Protein AF-A0A444X3T0-F1 (afdb_monomer_lite)

Secondary structure (DSSP, 8-state):
------------------------------------PPPHHHHHHHHHHHHHHHHHHHHGGGS--TT-HHHHHHHHHH-TT--TTSHHHHHHHHHTTSHHHHHHHHHTTT-HHHHHHHHHTS-GGGGGT-

pLDDT: mean 76.3, std 20.76, range [34.53, 96.12]

Foldseek 3Di:
DDDDDDDDDDDPDDDDDDDDDDDDPPPPPPPPPPVPDPDPVVVVVVVVVVVVVVVVVVVVVPPDDCLDLVNQLVVLVVQPPRDPPDLLNVLSSVLSVDSVSSVVLSVCVVDSVSSVVVSVVDDPVCVVVD

Radius of gyration: 42.49 Å; chains: 1; bounding box: 74×46×107 Å

Organism: Arachis hypogaea (NCBI:txid3818)

Sequence (130 aa):
MNYTNEFIEEDITNYTVVQRPTREKRRKTSNKKVEKRAGIAFRLQDSLDRILVGVESKATTKGDDPYSIENCITLLRKLPGLEPYSPHFYLGIRLMAKPQYRETFIALSDDPNQQLGWLESFKLNDMNRL

Structure (mmCIF, N/CA/C/O backbone):
data_AF-A0A444X3T0-F1
#
_entry.id   AF-A0A444X3T0-F1
#
loop_
_atom_site.group_PDB
_atom_site.id
_atom_site.type_symbol
_atom_site.label_atom_id
_atom_site.label_alt_id
_atom_site.label_comp_id
_atom_site.label_asym_id
_atom_site.label_entity_id
_atom_site.label_seq_id
_atom_site.pdbx_PDB_ins_code
_atom_site.Cartn_x
_atom_site.Cartn_y
_atom_site.Cartn_z
_atom_site.occupancy
_atom_site.B_iso_or_equiv
_atom_site.auth_seq_id
_atom_site.auth_comp_id
_atom_site.auth_asym_id
_atom_site.auth_atom_id
_atom_site.pdbx_PDB_model_num
ATOM 1 N N . MET A 1 1 ? 37.073 12.483 -85.621 1.00 38.19 1 MET A N 1
ATOM 2 C CA . MET A 1 1 ? 36.468 11.381 -86.399 1.00 38.19 1 MET A CA 1
ATOM 3 C C . MET A 1 1 ? 37.266 11.290 -87.694 1.00 38.19 1 MET A C 1
ATOM 5 O O . MET A 1 1 ? 37.245 12.272 -88.411 1.00 38.19 1 MET A O 1
ATOM 9 N N . ASN A 1 2 ? 38.071 10.282 -88.032 1.00 34.53 2 ASN A N 1
ATOM 10 C CA . ASN A 1 2 ? 38.311 8.936 -87.512 1.00 34.53 2 ASN A CA 1
ATOM 11 C C . ASN A 1 2 ? 39.780 8.557 -87.782 1.00 34.53 2 ASN A C 1
ATOM 13 O O . ASN A 1 2 ? 40.358 9.013 -88.764 1.00 34.53 2 ASN A O 1
ATOM 17 N N . TYR A 1 3 ? 40.355 7.747 -86.893 1.00 38.44 3 TYR A N 1
ATOM 18 C CA . TYR A 1 3 ? 41.697 7.172 -86.999 1.00 38.44 3 TYR A CA 1
ATOM 19 C C . TYR A 1 3 ? 41.697 5.957 -87.931 1.00 38.44 3 TYR A C 1
ATOM 21 O O . TYR A 1 3 ? 40.871 5.068 -87.733 1.00 38.44 3 TYR A O 1
ATOM 29 N N . THR A 1 4 ? 42.679 5.869 -88.829 1.00 41.69 4 THR A N 1
ATOM 30 C CA . THR A 1 4 ? 43.170 4.610 -89.415 1.00 41.69 4 THR A CA 1
ATOM 31 C C . THR A 1 4 ? 44.643 4.771 -89.800 1.00 41.69 4 THR A C 1
ATOM 33 O O . THR A 1 4 ? 44.950 5.575 -90.668 1.00 41.69 4 THR A O 1
ATOM 36 N N . ASN A 1 5 ? 45.526 4.016 -89.148 1.00 45.75 5 ASN A N 1
ATOM 37 C CA . ASN A 1 5 ? 46.854 3.614 -89.633 1.00 45.75 5 ASN A CA 1
ATOM 38 C C . ASN A 1 5 ? 47.006 2.167 -89.128 1.00 45.75 5 ASN A C 1
ATOM 40 O O . ASN A 1 5 ? 46.979 1.947 -87.918 1.00 45.75 5 ASN A O 1
ATOM 44 N N . GLU A 1 6 ? 46.721 1.167 -89.968 1.00 42.53 6 GLU A N 1
ATOM 45 C CA . GLU A 1 6 ? 47.722 0.426 -90.768 1.00 42.53 6 GLU A CA 1
ATOM 46 C C . GLU A 1 6 ? 48.756 -0.230 -89.829 1.00 42.53 6 GLU A C 1
ATOM 48 O O . GLU A 1 6 ? 49.525 0.458 -89.169 1.00 42.53 6 GLU A O 1
ATOM 53 N N . PHE A 1 7 ? 48.632 -1.531 -89.516 1.00 36.50 7 PHE A N 1
ATOM 54 C CA . PHE A 1 7 ? 49.251 -2.640 -90.279 1.00 36.50 7 PHE A CA 1
ATOM 55 C C . PHE A 1 7 ? 50.749 -2.306 -90.478 1.00 36.50 7 PHE A C 1
ATOM 57 O O . PHE A 1 7 ? 51.064 -1.307 -91.104 1.00 36.50 7 PHE A O 1
ATOM 64 N N . ILE A 1 8 ? 51.725 -3.015 -89.907 1.00 44.09 8 ILE A N 1
ATOM 65 C CA . ILE A 1 8 ? 52.195 -4.334 -90.352 1.00 44.09 8 ILE A CA 1
ATOM 66 C C . ILE A 1 8 ? 53.143 -4.900 -89.282 1.00 44.09 8 ILE A C 1
ATOM 68 O O . ILE A 1 8 ? 54.059 -4.228 -88.822 1.00 44.09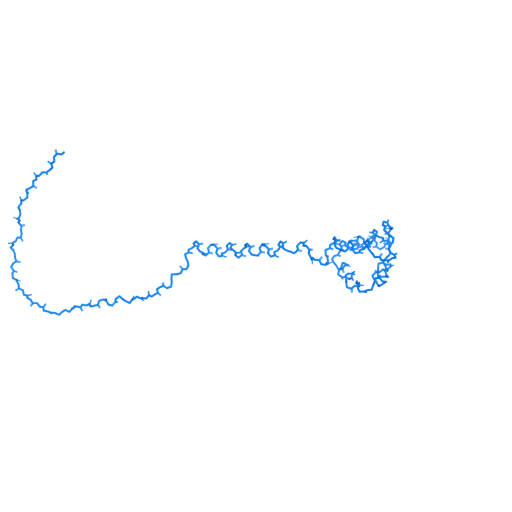 8 ILE A O 1
ATOM 72 N N . GLU A 1 9 ? 52.849 -6.135 -88.893 1.00 46.03 9 GLU A N 1
ATOM 73 C CA . GLU A 1 9 ? 53.768 -7.276 -88.811 1.00 46.03 9 GLU A CA 1
ATOM 74 C C . GLU A 1 9 ? 55.280 -6.993 -88.726 1.00 46.03 9 GLU A C 1
ATOM 76 O O . GLU A 1 9 ? 55.955 -6.844 -89.738 1.00 46.03 9 GLU A O 1
ATOM 81 N N . GLU A 1 10 ? 55.854 -7.092 -87.531 1.00 41.56 10 GLU A N 1
ATOM 82 C CA . GLU A 1 10 ? 57.271 -7.438 -87.400 1.00 41.56 10 GLU A CA 1
ATOM 83 C C . GLU A 1 10 ? 57.502 -8.078 -86.028 1.00 41.56 10 GLU A C 1
ATOM 85 O O . GLU A 1 10 ? 57.666 -7.391 -85.030 1.00 41.56 10 GLU A O 1
ATOM 90 N N . ASP A 1 11 ? 57.330 -9.404 -85.965 1.00 38.50 11 ASP A N 1
ATOM 91 C CA . ASP A 1 11 ? 58.136 -10.313 -85.117 1.00 38.50 11 ASP A CA 1
ATOM 92 C C . ASP A 1 11 ? 57.686 -11.787 -85.252 1.00 38.50 11 ASP A C 1
ATOM 94 O O . ASP A 1 11 ? 57.754 -12.598 -84.324 1.00 38.50 11 ASP A O 1
ATOM 98 N N . ILE A 1 12 ? 57.245 -12.192 -86.452 1.00 47.31 12 ILE A N 1
ATOM 99 C CA . ILE A 1 12 ? 57.025 -13.606 -86.797 1.00 47.31 12 ILE A CA 1
ATOM 100 C C . ILE A 1 12 ? 58.343 -14.210 -87.292 1.00 47.31 12 ILE A C 1
ATOM 102 O O . ILE A 1 12 ? 58.443 -14.646 -88.430 1.00 47.31 12 ILE A O 1
ATOM 106 N N . THR A 1 13 ? 59.369 -14.269 -86.448 1.00 42.97 13 THR A N 1
ATOM 107 C CA . THR A 1 13 ? 60.552 -15.106 -86.712 1.00 42.97 13 THR A CA 1
ATOM 108 C C . THR A 1 13 ? 61.263 -15.433 -85.410 1.00 42.97 13 THR A C 1
ATOM 110 O O . THR A 1 13 ? 62.172 -14.720 -85.011 1.00 42.97 13 THR A O 1
ATOM 113 N N . ASN A 1 14 ? 60.850 -16.513 -84.744 1.00 45.94 14 ASN A N 1
ATOM 114 C CA . ASN A 1 14 ? 61.751 -17.435 -84.037 1.00 45.94 14 ASN A CA 1
ATOM 115 C C . ASN A 1 14 ? 60.935 -18.657 -83.578 1.00 45.94 14 ASN A C 1
ATOM 117 O O . ASN A 1 14 ? 60.321 -18.674 -82.519 1.00 45.94 14 ASN A O 1
ATOM 121 N N . TYR A 1 15 ? 60.644 -19.563 -84.508 1.00 35.81 15 TYR A N 1
ATOM 122 C CA . TYR A 1 15 ? 61.362 -20.831 -84.680 1.00 35.81 15 TYR A CA 1
ATOM 123 C C . TYR A 1 15 ? 61.071 -21.870 -83.578 1.00 35.81 15 TYR A C 1
ATOM 125 O O . TYR A 1 15 ? 61.421 -21.730 -82.411 1.00 35.81 15 TYR A O 1
ATOM 133 N N . THR A 1 16 ? 60.516 -22.989 -84.047 1.00 41.34 16 THR A N 1
ATOM 134 C CA . THR A 1 16 ? 60.559 -24.352 -83.486 1.00 41.34 16 THR A CA 1
ATOM 135 C C . THR A 1 16 ? 59.643 -24.740 -82.324 1.00 41.34 16 THR A C 1
ATOM 137 O O . THR A 1 16 ? 59.944 -24.636 -81.140 1.00 41.34 16 THR A O 1
ATOM 140 N N . VAL A 1 17 ? 58.546 -25.371 -82.750 1.00 47.94 17 VAL A N 1
ATOM 141 C CA . VAL A 1 17 ? 57.832 -26.480 -82.110 1.00 47.94 17 VAL A CA 1
ATOM 142 C C . VAL A 1 17 ? 58.770 -27.420 -81.340 1.00 47.94 17 VAL A C 1
ATOM 144 O O . VAL A 1 17 ? 59.587 -28.111 -81.941 1.00 47.94 17 VAL A O 1
ATOM 147 N N . VAL A 1 18 ? 58.539 -27.553 -80.031 1.00 42.00 18 VAL A N 1
ATOM 148 C CA . VAL A 1 18 ? 58.740 -28.814 -79.300 1.00 42.00 18 VAL A CA 1
ATOM 149 C C . VAL A 1 18 ? 57.545 -29.017 -78.370 1.00 42.00 18 VAL A C 1
ATOM 151 O O . VAL A 1 18 ? 57.395 -28.344 -77.352 1.00 42.00 18 VAL A O 1
ATOM 154 N N . GLN A 1 19 ? 56.674 -29.958 -78.735 1.00 42.91 19 GLN A N 1
ATOM 155 C CA . GLN A 1 19 ? 55.620 -30.475 -77.866 1.00 42.91 19 GLN A CA 1
ATOM 156 C C . GLN A 1 19 ? 56.241 -31.150 -76.632 1.00 42.91 19 GLN A C 1
ATOM 158 O O . GLN A 1 19 ? 57.100 -32.022 -76.756 1.00 42.91 19 GLN A O 1
ATOM 163 N N . ARG A 1 20 ? 55.758 -30.803 -75.435 1.00 47.06 20 ARG A N 1
ATOM 164 C CA . ARG A 1 20 ? 55.876 -31.636 -74.229 1.00 47.06 20 ARG A CA 1
ATOM 165 C C . ARG A 1 20 ? 54.491 -31.747 -73.589 1.00 47.06 20 ARG A C 1
ATOM 167 O O . ARG A 1 20 ? 53.911 -30.710 -73.267 1.00 47.06 20 ARG A O 1
ATOM 174 N N . PRO A 1 21 ? 53.927 -32.954 -73.407 1.00 47.69 21 PRO A N 1
ATOM 175 C CA . PRO A 1 21 ? 52.682 -33.104 -72.675 1.00 47.69 21 PRO A CA 1
ATOM 176 C C . PRO A 1 21 ? 52.949 -33.074 -71.163 1.00 47.69 21 PRO A C 1
ATOM 178 O O . PRO A 1 21 ? 54.090 -33.141 -70.707 1.00 47.69 21 PRO A O 1
ATOM 181 N N . THR A 1 22 ? 51.859 -33.055 -70.394 1.00 44.22 22 THR A N 1
ATOM 182 C CA . THR A 1 22 ? 51.752 -33.201 -68.929 1.00 44.22 22 THR A CA 1
ATOM 183 C C . THR A 1 22 ? 52.149 -31.999 -68.061 1.00 44.22 22 THR A C 1
ATOM 185 O O . THR A 1 22 ? 53.298 -31.824 -67.681 1.00 44.22 22 THR A O 1
ATOM 188 N N . ARG A 1 23 ? 51.147 -31.261 -67.559 1.00 45.75 23 ARG A N 1
ATOM 189 C CA . ARG A 1 23 ? 50.406 -31.623 -66.328 1.00 45.75 23 ARG A CA 1
ATOM 190 C C . ARG A 1 23 ? 49.284 -30.600 -66.107 1.00 45.75 23 ARG A C 1
ATOM 192 O O . ARG A 1 23 ? 49.522 -29.494 -65.630 1.00 45.75 23 ARG A O 1
ATOM 199 N N . GLU A 1 24 ? 48.051 -30.968 -66.446 1.00 49.25 24 GLU A N 1
ATOM 200 C CA . GLU A 1 24 ? 46.863 -30.181 -66.106 1.00 49.25 24 GLU A CA 1
ATOM 201 C C . GLU A 1 24 ? 46.738 -30.126 -64.575 1.00 49.25 24 GLU A C 1
ATOM 203 O O . GLU A 1 24 ? 46.335 -31.085 -63.911 1.00 49.25 24 GLU A O 1
ATOM 208 N N . LYS A 1 25 ? 47.151 -29.006 -63.975 1.00 52.78 25 LYS A N 1
ATOM 209 C CA . LYS A 1 25 ? 46.982 -28.769 -62.542 1.00 52.78 25 LYS A CA 1
ATOM 210 C C . LYS A 1 25 ? 45.522 -28.384 -62.322 1.00 52.78 25 LYS A C 1
ATOM 212 O O . LYS A 1 25 ? 45.201 -27.203 -62.224 1.00 52.78 25 LYS A O 1
ATOM 217 N N . ARG A 1 26 ? 44.639 -29.390 -62.258 1.00 56.69 26 ARG A N 1
ATOM 218 C CA . ARG A 1 26 ? 43.252 -29.243 -61.794 1.00 56.69 26 ARG A CA 1
ATOM 219 C C . ARG A 1 26 ? 43.268 -28.492 -60.463 1.00 56.69 26 ARG A C 1
ATOM 221 O O . ARG A 1 26 ? 43.545 -29.071 -59.410 1.00 56.69 26 ARG A O 1
ATOM 228 N N . ARG A 1 27 ? 42.987 -27.189 -60.498 1.00 61.66 27 ARG A N 1
ATOM 229 C CA . ARG A 1 27 ? 42.641 -26.429 -59.301 1.00 61.66 27 ARG A CA 1
ATOM 230 C C . ARG A 1 27 ? 41.273 -26.944 -58.877 1.00 61.66 27 ARG A C 1
ATOM 232 O O . ARG A 1 27 ? 40.262 -26.566 -59.451 1.00 61.66 27 ARG A O 1
ATOM 239 N N . LYS A 1 28 ? 41.253 -27.853 -57.899 1.00 54.56 28 LYS A N 1
ATOM 240 C CA . LYS A 1 28 ? 40.044 -28.145 -57.130 1.00 54.56 28 LYS A CA 1
ATOM 241 C C . LYS A 1 28 ? 39.639 -26.834 -56.458 1.00 54.56 28 LYS A C 1
ATOM 243 O O . LYS A 1 28 ? 40.228 -26.460 -55.446 1.00 54.56 28 LYS A O 1
ATOM 248 N N . THR A 1 29 ? 38.676 -26.119 -57.026 1.00 58.38 29 THR A N 1
ATOM 249 C CA . THR A 1 29 ? 37.903 -25.130 -56.282 1.00 58.38 29 THR A CA 1
ATOM 250 C C . THR A 1 29 ? 37.138 -25.915 -55.226 1.00 58.38 29 THR A C 1
ATOM 252 O O . THR A 1 29 ? 36.095 -26.508 -55.491 1.00 58.38 29 THR A O 1
ATOM 255 N N . SER A 1 30 ? 37.703 -26.015 -54.020 1.00 53.97 30 SER A N 1
ATOM 256 C CA . SER A 1 30 ? 36.881 -26.413 -52.891 1.00 53.97 30 SER A CA 1
ATOM 257 C C . SER A 1 30 ? 35.895 -25.270 -52.693 1.00 53.97 30 SER A C 1
ATOM 259 O O . SER A 1 30 ? 36.271 -24.144 -52.366 1.00 53.97 30 SER A O 1
ATOM 261 N N . ASN A 1 31 ? 34.618 -25.543 -52.947 1.00 58.62 31 ASN A N 1
ATOM 262 C CA . ASN A 1 31 ? 33.531 -24.699 -52.480 1.00 58.62 31 ASN A CA 1
ATOM 263 C C . ASN A 1 31 ? 33.496 -24.828 -50.955 1.00 58.62 31 ASN A C 1
ATOM 265 O O . ASN A 1 31 ? 32.628 -25.483 -50.382 1.00 58.62 31 ASN A O 1
ATOM 269 N N . LYS A 1 32 ? 34.497 -24.255 -50.280 1.00 56.94 32 LYS A N 1
ATOM 270 C CA . LYS A 1 32 ? 34.432 -24.026 -48.849 1.00 56.94 32 LYS A CA 1
ATOM 271 C C . LYS A 1 32 ? 33.285 -23.037 -48.695 1.00 56.94 32 LYS A C 1
ATOM 273 O O . LYS A 1 32 ? 33.426 -21.880 -49.086 1.00 56.94 32 LYS A O 1
ATOM 278 N N . LYS A 1 33 ? 32.134 -23.505 -48.199 1.00 62.34 33 LYS A N 1
ATOM 279 C CA . LYS A 1 33 ? 31.094 -22.636 -47.640 1.00 62.34 33 LYS A CA 1
ATOM 280 C C . LYS A 1 33 ? 31.787 -21.828 -46.547 1.00 62.34 33 LYS A C 1
ATOM 282 O O . LYS A 1 33 ? 31.928 -22.280 -45.418 1.00 62.34 33 LYS A O 1
ATOM 287 N N . VAL A 1 34 ? 32.330 -20.675 -46.922 1.00 58.25 34 VAL A N 1
ATOM 288 C CA . VAL A 1 34 ? 32.722 -19.654 -45.968 1.00 58.25 34 VAL A CA 1
ATOM 289 C C . VAL A 1 34 ? 31.392 -19.169 -45.437 1.00 58.25 34 VAL A C 1
ATOM 291 O O . VAL A 1 34 ? 30.643 -18.500 -46.148 1.00 58.25 34 VAL A O 1
ATOM 294 N N . GLU A 1 35 ? 31.058 -19.615 -44.233 1.00 62.31 35 GLU A N 1
ATOM 295 C CA . GLU A 1 35 ? 29.984 -19.032 -43.450 1.00 62.31 35 GLU A CA 1
ATOM 296 C C . GLU A 1 35 ? 30.249 -17.527 -43.446 1.00 62.31 35 GLU A C 1
ATOM 298 O O . GLU A 1 35 ? 31.261 -17.058 -42.914 1.00 62.31 35 GLU A O 1
ATOM 303 N N . LYS A 1 36 ? 29.435 -16.779 -44.198 1.00 66.69 36 LYS A N 1
ATOM 304 C CA . LYS A 1 36 ? 29.603 -15.337 -44.309 1.00 66.69 36 LYS A CA 1
ATOM 305 C C . LYS A 1 36 ? 29.372 -14.808 -42.905 1.00 66.69 36 LYS A C 1
ATOM 307 O O . LYS A 1 36 ? 28.237 -14.802 -42.436 1.00 66.69 36 LYS A O 1
ATOM 312 N N . ARG A 1 37 ? 30.454 -14.415 -42.222 1.00 66.75 37 ARG A N 1
ATOM 313 C CA . ARG A 1 37 ? 30.354 -13.680 -40.962 1.00 66.75 37 ARG A CA 1
ATOM 314 C C . ARG A 1 37 ? 29.362 -12.555 -41.199 1.00 66.75 37 ARG A C 1
ATOM 316 O O . ARG A 1 37 ? 29.493 -11.833 -42.190 1.00 66.75 37 ARG A O 1
ATOM 323 N N . ALA A 1 38 ? 28.363 -12.471 -40.328 1.00 71.69 38 ALA A N 1
ATOM 324 C CA . ALA A 1 38 ? 27.342 -11.451 -40.416 1.00 71.69 38 ALA A CA 1
ATOM 325 C C . ALA A 1 38 ? 28.000 -10.087 -40.649 1.00 71.69 38 ALA A C 1
ATOM 327 O O . ALA A 1 38 ? 28.949 -9.718 -39.945 1.00 71.69 38 ALA A O 1
ATOM 328 N N . GLY A 1 39 ? 27.538 -9.384 -41.684 1.00 84.06 39 GLY A N 1
ATOM 329 C CA . GLY A 1 39 ? 28.079 -8.081 -42.043 1.00 84.06 39 GLY A CA 1
ATOM 330 C C . GLY A 1 39 ? 27.995 -7.118 -40.861 1.00 84.06 39 GLY A C 1
ATOM 331 O O . GLY A 1 39 ? 27.152 -7.272 -39.978 1.00 84.06 39 GLY A O 1
ATOM 332 N N . ILE A 1 40 ? 28.860 -6.105 -40.849 1.00 85.81 40 ILE A N 1
ATOM 333 C CA . ILE A 1 40 ? 28.901 -5.098 -39.776 1.00 85.81 40 ILE A CA 1
ATOM 334 C C . ILE A 1 40 ? 27.505 -4.495 -39.542 1.00 85.81 40 ILE A C 1
ATOM 336 O O . ILE A 1 40 ? 27.078 -4.397 -38.398 1.00 85.81 40 ILE A O 1
ATOM 340 N N . ALA A 1 41 ? 26.755 -4.215 -40.613 1.00 88.69 41 ALA A N 1
ATOM 341 C CA . ALA A 1 41 ? 25.376 -3.731 -40.534 1.00 88.69 41 ALA A CA 1
ATOM 342 C C . ALA A 1 41 ? 24.428 -4.695 -39.796 1.00 88.69 41 ALA A C 1
ATOM 344 O O . ALA A 1 41 ? 23.659 -4.258 -38.951 1.00 88.69 41 ALA A O 1
ATOM 345 N N . PHE A 1 42 ? 24.523 -6.007 -40.043 1.00 89.56 42 PHE A N 1
ATOM 346 C CA . PHE A 1 42 ? 23.699 -7.002 -39.346 1.00 89.56 42 PHE A CA 1
ATOM 347 C C . PHE A 1 42 ? 24.028 -7.065 -37.852 1.00 89.56 42 PHE A C 1
ATOM 349 O O . PHE A 1 42 ? 23.137 -7.170 -37.022 1.00 89.56 42 PHE A O 1
ATOM 356 N N . ARG A 1 43 ? 25.312 -6.968 -37.490 1.00 89.94 43 ARG A N 1
ATOM 357 C CA . ARG A 1 43 ? 25.736 -6.961 -36.081 1.00 89.94 43 ARG A CA 1
ATOM 358 C C . ARG A 1 43 ? 25.289 -5.697 -35.347 1.00 89.94 43 ARG A C 1
ATOM 360 O O . ARG A 1 43 ? 25.002 -5.760 -34.154 1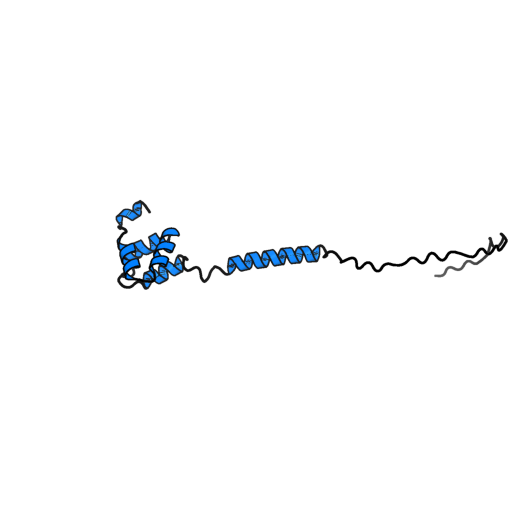.00 89.94 43 ARG A O 1
ATOM 367 N N . LEU A 1 44 ? 25.242 -4.567 -36.052 1.00 92.94 44 LEU A N 1
ATOM 368 C CA . LEU A 1 44 ? 24.690 -3.322 -35.527 1.00 92.94 44 LEU A CA 1
ATOM 369 C C . LEU A 1 44 ? 23.175 -3.436 -35.353 1.00 92.94 44 LEU A C 1
ATOM 371 O O . LEU A 1 44 ? 22.682 -3.062 -34.297 1.00 92.94 44 LEU A O 1
ATOM 375 N N . GLN A 1 45 ? 22.466 -4.023 -36.320 1.00 93.12 45 GLN A N 1
ATOM 376 C CA . GLN A 1 45 ? 21.033 -4.290 -36.201 1.00 93.12 45 GLN A CA 1
ATOM 377 C C . GLN A 1 45 ? 20.725 -5.201 -35.004 1.00 93.12 45 GLN A C 1
ATOM 379 O O . GLN A 1 45 ? 19.932 -4.820 -34.159 1.00 93.12 45 GLN A O 1
ATOM 384 N N . ASP A 1 46 ? 21.429 -6.329 -34.853 1.00 93.62 46 ASP A N 1
ATOM 385 C CA . ASP A 1 46 ? 21.277 -7.234 -33.698 1.00 93.62 46 ASP A CA 1
ATOM 386 C C . ASP A 1 46 ? 21.561 -6.519 -32.365 1.00 93.62 46 ASP A C 1
ATOM 388 O O . ASP A 1 46 ? 20.862 -6.722 -31.376 1.00 93.62 46 ASP A O 1
ATOM 392 N N . SER A 1 47 ? 22.555 -5.627 -32.333 1.00 93.12 47 SER A N 1
ATOM 393 C CA . SER A 1 47 ? 22.826 -4.806 -31.145 1.00 93.12 47 SER A CA 1
ATOM 394 C C . SER A 1 47 ? 21.680 -3.838 -30.837 1.00 93.12 47 SER A C 1
ATOM 396 O O . SER A 1 47 ? 21.307 -3.694 -29.674 1.00 93.12 47 SER A O 1
ATOM 398 N N . LEU A 1 48 ? 21.115 -3.189 -31.859 1.00 95.44 48 LEU A N 1
ATOM 399 C CA . LEU A 1 48 ? 19.983 -2.274 -31.710 1.00 95.44 48 LEU A CA 1
ATOM 400 C C . LEU A 1 48 ? 18.715 -3.011 -31.280 1.00 95.44 48 LEU A C 1
ATOM 402 O O . LEU A 1 48 ? 18.045 -2.543 -30.367 1.00 95.44 48 LEU A O 1
ATOM 406 N N . ASP A 1 49 ? 18.432 -4.178 -31.856 1.00 94.12 49 ASP A N 1
ATOM 407 C CA . ASP A 1 49 ? 17.277 -5.002 -31.497 1.00 94.12 49 ASP A CA 1
ATOM 408 C C . ASP A 1 49 ? 17.378 -5.466 -30.038 1.00 94.12 49 ASP A C 1
ATOM 410 O O . ASP A 1 49 ? 16.415 -5.377 -29.280 1.00 94.12 49 ASP A O 1
ATOM 414 N N . ARG A 1 50 ? 18.569 -5.875 -29.583 1.00 91.81 50 ARG A N 1
ATOM 415 C CA . ARG A 1 50 ? 18.803 -6.223 -28.169 1.00 91.81 50 ARG A CA 1
ATOM 416 C C . ARG A 1 50 ? 18.615 -5.035 -27.231 1.00 91.81 50 ARG A C 1
ATOM 418 O O . ARG A 1 50 ? 18.091 -5.211 -26.131 1.00 91.81 50 ARG A O 1
ATOM 425 N N . ILE A 1 51 ? 19.043 -3.840 -27.642 1.00 93.31 51 ILE A N 1
ATOM 426 C CA . ILE A 1 51 ? 18.806 -2.610 -26.876 1.00 93.31 51 ILE A CA 1
ATOM 427 C C . ILE A 1 51 ? 17.308 -2.308 -26.833 1.00 93.31 51 ILE A C 1
ATOM 429 O O . ILE A 1 51 ? 16.796 -2.038 -25.751 1.00 93.31 51 ILE A O 1
ATOM 433 N N . LEU A 1 52 ? 16.603 -2.399 -27.964 1.00 90.50 52 LEU A N 1
ATOM 434 C CA . LEU A 1 52 ? 15.163 -2.168 -28.054 1.00 90.50 52 LEU A CA 1
ATOM 435 C C . LEU A 1 52 ? 14.399 -3.118 -27.128 1.00 90.50 52 LEU A C 1
ATOM 437 O O . LEU A 1 52 ? 13.665 -2.646 -26.267 1.00 90.50 52 LEU A O 1
ATOM 441 N N . VAL A 1 53 ? 14.673 -4.423 -27.200 1.00 87.44 53 VAL A N 1
ATOM 442 C CA . VAL A 1 53 ? 14.079 -5.432 -26.307 1.00 87.44 53 VAL A CA 1
ATOM 443 C C . VAL A 1 53 ? 14.370 -5.106 -24.840 1.00 87.44 53 VAL A C 1
ATOM 445 O O . VAL A 1 53 ? 13.476 -5.159 -23.996 1.00 87.44 53 VAL A O 1
ATOM 448 N N . GLY A 1 54 ? 15.608 -4.722 -24.513 1.00 82.88 54 GLY A N 1
ATOM 449 C CA . GLY A 1 54 ? 15.989 -4.339 -23.152 1.00 82.88 54 GLY A CA 1
ATOM 450 C C . GLY A 1 54 ? 15.315 -3.053 -22.654 1.00 82.88 54 GLY A C 1
ATOM 451 O O . GLY A 1 54 ? 15.072 -2.916 -21.454 1.00 82.88 54 GLY A O 1
ATOM 452 N N . VAL A 1 55 ? 15.002 -2.116 -23.550 1.00 82.75 55 VAL A N 1
ATOM 453 C CA . VAL A 1 55 ? 14.281 -0.871 -23.245 1.00 82.75 55 VAL A CA 1
ATOM 454 C C . VAL A 1 55 ? 12.782 -1.132 -23.097 1.00 82.75 55 VAL A C 1
ATOM 456 O O . VAL A 1 55 ? 12.188 -0.676 -22.121 1.00 82.75 55 VAL A O 1
ATOM 459 N N . GLU A 1 56 ? 12.181 -1.908 -23.996 1.00 76.81 56 GLU A N 1
ATOM 460 C CA . GLU A 1 56 ? 10.770 -2.306 -23.939 1.00 76.81 56 GLU A CA 1
ATOM 461 C C . GLU A 1 56 ? 10.472 -3.106 -22.668 1.00 76.81 56 GLU A C 1
ATOM 463 O O . GLU A 1 56 ? 9.528 -2.784 -21.951 1.00 76.81 56 GLU A O 1
ATOM 468 N N . SER A 1 57 ? 11.352 -4.042 -22.298 1.00 67.81 57 SER A N 1
ATOM 469 C CA . SER A 1 57 ? 11.234 -4.829 -21.059 1.00 67.81 57 SER A CA 1
ATOM 470 C C . SER A 1 57 ? 11.233 -3.966 -19.789 1.00 67.81 57 SER A C 1
ATOM 472 O O . SER A 1 57 ? 10.662 -4.347 -18.770 1.00 67.81 57 SER A O 1
ATOM 474 N N . LYS A 1 58 ? 11.880 -2.793 -19.827 1.00 61.00 58 LYS A N 1
ATOM 475 C CA . LYS A 1 58 ? 11.875 -1.814 -18.725 1.00 61.00 58 LYS A CA 1
ATOM 476 C C . LYS A 1 58 ? 10.677 -0.867 -18.776 1.00 61.00 58 LYS A C 1
ATOM 478 O O . LYS A 1 58 ? 10.358 -0.238 -17.772 1.00 61.00 58 LYS A O 1
ATOM 483 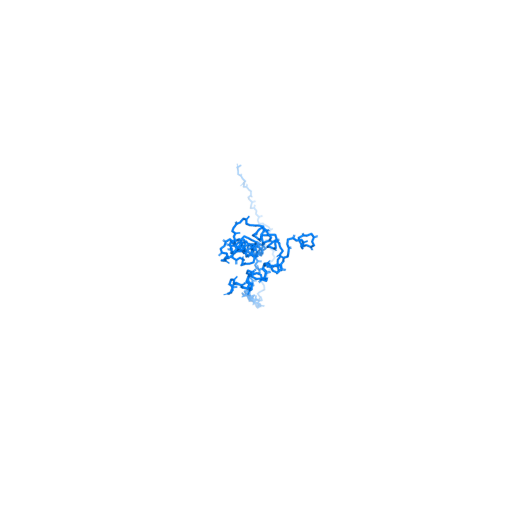N N . ALA A 1 59 ? 10.039 -0.723 -19.933 1.00 58.59 59 ALA A N 1
ATOM 484 C CA . ALA A 1 59 ? 8.857 0.111 -20.104 1.00 58.59 59 ALA A CA 1
ATOM 485 C C . ALA A 1 59 ? 7.566 -0.627 -19.708 1.00 58.59 59 ALA A C 1
ATOM 487 O O . ALA A 1 59 ? 6.628 0.013 -19.233 1.00 58.59 59 ALA A O 1
ATOM 488 N N . THR A 1 60 ? 7.527 -1.958 -19.841 1.00 53.97 60 THR A N 1
ATOM 489 C CA . THR A 1 60 ? 6.349 -2.791 -19.541 1.00 53.97 60 THR A CA 1
ATOM 490 C C . THR A 1 60 ? 6.067 -2.991 -18.050 1.00 53.97 60 THR A C 1
ATOM 492 O O . THR A 1 60 ? 4.995 -3.472 -17.705 1.00 53.97 60 THR A O 1
ATOM 495 N N . THR A 1 61 ? 6.956 -2.585 -17.140 1.00 55.25 61 THR A N 1
ATOM 496 C CA . THR A 1 61 ? 6.721 -2.703 -15.686 1.00 55.25 61 THR A CA 1
ATOM 497 C C . THR A 1 61 ? 5.868 -1.574 -15.102 1.00 55.25 61 THR A C 1
ATOM 499 O O . THR A 1 61 ? 5.581 -1.577 -13.909 1.00 55.25 61 THR A O 1
ATOM 502 N N . LYS A 1 62 ? 5.448 -0.591 -15.909 1.00 56.00 62 LYS A N 1
ATOM 503 C CA . LYS A 1 62 ? 4.727 0.593 -15.413 1.00 56.00 62 LYS A CA 1
ATOM 504 C C . LYS A 1 62 ? 3.274 0.341 -14.994 1.00 56.00 62 LYS A C 1
ATOM 506 O O . LYS A 1 62 ? 2.680 1.241 -14.414 1.00 56.00 62 LYS A O 1
ATOM 511 N N . GLY A 1 63 ? 2.701 -0.825 -15.297 1.00 55.41 63 GLY A N 1
ATOM 512 C CA . GLY A 1 63 ? 1.263 -1.064 -15.125 1.00 55.41 63 GLY A CA 1
ATOM 513 C C . GLY A 1 63 ? 0.856 -2.050 -14.034 1.00 55.41 63 GLY A C 1
ATOM 514 O O . GLY A 1 63 ? -0.322 -2.078 -13.705 1.00 55.41 63 GLY A O 1
ATOM 515 N N . ASP A 1 64 ? 1.779 -2.851 -13.495 1.00 71.56 64 ASP A N 1
ATOM 516 C CA . ASP A 1 64 ? 1.395 -4.028 -12.696 1.00 71.56 64 ASP A CA 1
ATOM 517 C C . ASP A 1 64 ? 2.349 -4.302 -11.526 1.00 71.56 64 ASP A C 1
ATOM 519 O O . ASP A 1 64 ? 2.497 -5.433 -11.078 1.00 71.56 64 ASP A O 1
ATOM 523 N N . ASP A 1 65 ? 3.054 -3.272 -11.042 1.00 84.88 65 ASP A N 1
ATOM 524 C CA . ASP A 1 65 ? 3.798 -3.398 -9.789 1.00 84.88 65 ASP A CA 1
ATOM 525 C C . ASP A 1 65 ? 2.805 -3.326 -8.613 1.00 84.88 65 ASP A C 1
ATOM 527 O O . ASP A 1 65 ? 2.272 -2.237 -8.331 1.00 84.88 65 ASP A O 1
ATOM 531 N N . PRO A 1 66 ? 2.554 -4.445 -7.898 1.00 84.38 66 PRO A N 1
ATOM 532 C CA . PRO A 1 66 ? 1.649 -4.445 -6.756 1.00 84.38 66 PRO A CA 1
ATOM 533 C C . PRO A 1 66 ? 2.157 -3.535 -5.631 1.00 84.38 66 PRO A C 1
ATOM 535 O O . PRO A 1 66 ? 1.350 -3.033 -4.848 1.00 84.38 66 PRO A O 1
ATOM 538 N N . TYR A 1 67 ? 3.463 -3.256 -5.586 1.00 90.44 67 TYR A N 1
ATOM 539 C CA . TYR A 1 67 ? 4.107 -2.371 -4.617 1.00 90.44 67 TYR A CA 1
ATOM 540 C C . TYR A 1 67 ? 4.234 -0.928 -5.113 1.00 90.44 67 TYR A C 1
ATOM 542 O O . TYR A 1 67 ? 4.894 -0.110 -4.461 1.00 90.44 67 TYR A O 1
ATOM 550 N N . SER A 1 68 ? 3.620 -0.577 -6.246 1.00 92.69 68 SER A N 1
ATOM 551 C CA . SER A 1 68 ? 3.581 0.810 -6.698 1.00 92.69 68 SER A CA 1
ATOM 552 C C . SER A 1 68 ? 2.821 1.677 -5.694 1.00 92.69 68 SER A C 1
ATOM 554 O O . SER A 1 68 ? 1.817 1.274 -5.103 1.00 92.69 68 SER A O 1
ATOM 556 N N . ILE A 1 69 ? 3.290 2.913 -5.504 1.00 93.69 69 ILE A N 1
ATOM 557 C CA . ILE A 1 69 ? 2.654 3.850 -4.569 1.00 93.69 69 ILE A CA 1
ATOM 558 C C . ILE A 1 69 ? 1.182 4.102 -4.925 1.00 93.69 69 ILE A C 1
ATOM 560 O O . ILE A 1 69 ? 0.340 4.203 -4.037 1.00 93.69 69 ILE A O 1
ATOM 564 N N . GLU A 1 70 ? 0.860 4.154 -6.219 1.00 93.88 70 GLU A N 1
ATOM 565 C CA . GLU A 1 70 ? -0.500 4.361 -6.713 1.00 93.88 70 GLU A CA 1
ATOM 566 C C . GLU A 1 70 ? -1.417 3.179 -6.380 1.00 93.88 70 GLU A C 1
ATOM 568 O O . GLU A 1 70 ? -2.533 3.391 -5.891 1.00 93.88 70 GLU A O 1
ATOM 573 N N . ASN A 1 71 ? -0.937 1.943 -6.559 1.00 93.56 71 ASN A N 1
ATOM 574 C CA . ASN A 1 71 ? -1.694 0.753 -6.186 1.00 93.56 71 ASN A CA 1
ATOM 575 C C . ASN A 1 71 ? -1.932 0.702 -4.672 1.00 93.56 71 ASN A C 1
ATOM 577 O O . ASN A 1 71 ? -3.071 0.554 -4.227 1.00 93.56 71 ASN A O 1
ATOM 581 N N . CYS A 1 72 ? -0.891 0.933 -3.866 1.00 94.94 72 CYS A N 1
ATOM 582 C CA . CYS A 1 72 ? -1.027 0.949 -2.411 1.00 94.94 72 CYS A CA 1
ATOM 583 C C . CYS A 1 72 ? -2.003 2.034 -1.925 1.00 94.94 72 CYS A C 1
ATOM 585 O O . CYS A 1 72 ? -2.826 1.761 -1.055 1.00 94.94 72 CYS A O 1
ATOM 587 N N . ILE A 1 73 ? -1.980 3.243 -2.502 1.00 94.50 73 ILE A N 1
ATOM 588 C CA . ILE A 1 73 ? -2.954 4.301 -2.171 1.00 94.50 73 ILE A CA 1
ATOM 589 C C . ILE A 1 73 ? -4.374 3.895 -2.592 1.00 94.50 73 ILE A C 1
ATOM 591 O O . ILE A 1 73 ? -5.337 4.189 -1.882 1.00 94.50 73 ILE A O 1
ATOM 595 N N . THR A 1 74 ? -4.525 3.219 -3.730 1.00 94.25 74 THR A N 1
ATOM 596 C CA . THR A 1 74 ? -5.826 2.724 -4.201 1.00 94.25 74 THR A CA 1
ATOM 597 C C . THR A 1 74 ? -6.400 1.667 -3.260 1.00 94.25 74 THR A C 1
ATOM 599 O O . THR A 1 74 ? -7.587 1.726 -2.940 1.00 94.25 74 THR A O 1
ATOM 602 N N . LEU A 1 75 ? -5.567 0.744 -2.776 1.00 94.12 75 LEU A N 1
ATOM 603 C CA . LEU A 1 75 ? -5.943 -0.243 -1.762 1.00 94.12 75 LEU A CA 1
ATOM 604 C C . LEU A 1 75 ? -6.281 0.426 -0.427 1.00 94.12 75 LEU A C 1
ATOM 606 O O . LEU A 1 75 ? -7.321 0.130 0.152 1.00 94.12 75 LEU A O 1
ATOM 610 N N . LEU A 1 76 ? -5.476 1.398 0.008 1.00 95.19 76 LEU A N 1
ATOM 611 C CA . LEU A 1 76 ? -5.714 2.161 1.233 1.00 95.19 76 LEU A CA 1
ATOM 612 C C . LEU A 1 76 ? -7.082 2.863 1.222 1.00 95.19 76 LEU A C 1
ATOM 614 O O . LEU A 1 76 ? -7.789 2.843 2.221 1.00 95.19 76 LEU A O 1
ATOM 618 N N . ARG A 1 77 ? -7.500 3.444 0.087 1.00 95.00 77 ARG A N 1
ATOM 619 C CA . ARG A 1 77 ? -8.838 4.061 -0.058 1.00 95.00 77 ARG A CA 1
ATOM 620 C C . ARG A 1 77 ? -9.990 3.064 0.059 1.00 95.00 77 ARG A C 1
ATOM 622 O O . ARG A 1 77 ? -11.104 3.477 0.359 1.00 95.00 77 ARG A O 1
ATOM 629 N N . LYS A 1 78 ? -9.743 1.791 -0.251 1.00 94.88 78 LYS A N 1
ATOM 630 C CA . LYS A 1 78 ? -10.738 0.711 -0.207 1.00 94.88 78 LYS A CA 1
ATOM 631 C C . LYS A 1 78 ? -10.681 -0.084 1.099 1.00 94.88 78 LYS A C 1
ATOM 633 O O . LYS A 1 78 ? -11.489 -0.994 1.266 1.00 94.88 78 LYS A O 1
ATOM 638 N N . LEU A 1 79 ? -9.739 0.228 1.991 1.00 95.56 79 LEU A N 1
ATOM 639 C CA . LEU A 1 79 ? -9.525 -0.523 3.218 1.00 95.56 79 LEU A CA 1
ATOM 640 C C . LEU A 1 79 ? -10.726 -0.331 4.166 1.00 95.56 79 LEU A C 1
ATOM 642 O O . LEU A 1 79 ? -10.992 0.799 4.583 1.00 95.56 79 LEU A O 1
ATOM 646 N N . PRO A 1 80 ? -11.469 -1.397 4.514 1.00 94.88 80 PRO A N 1
ATOM 647 C CA . PRO A 1 80 ? -12.588 -1.295 5.441 1.00 94.88 80 PRO A CA 1
ATOM 648 C C . PRO A 1 80 ? -12.107 -0.840 6.823 1.00 94.88 80 PRO A C 1
ATOM 650 O O . PRO A 1 80 ? -11.046 -1.246 7.288 1.00 94.88 80 PRO A O 1
ATOM 653 N N . GLY A 1 81 ? -12.891 0.017 7.478 1.00 93.56 81 GLY A N 1
ATOM 654 C CA . GLY A 1 81 ? -12.555 0.579 8.792 1.00 93.56 81 GLY A CA 1
ATOM 655 C C . GLY A 1 81 ? -11.615 1.788 8.753 1.00 93.56 81 GLY A C 1
ATOM 656 O O . GLY A 1 81 ? -11.534 2.511 9.742 1.00 93.56 81 GLY A O 1
ATOM 657 N N . LEU A 1 82 ? -10.979 2.082 7.613 1.00 94.88 82 LEU A N 1
ATOM 658 C CA . LEU A 1 82 ? -10.199 3.303 7.437 1.00 94.88 82 LEU A CA 1
ATOM 659 C C . LEU A 1 82 ? -11.058 4.406 6.813 1.00 94.88 82 LEU A C 1
ATOM 661 O O . LEU A 1 82 ? -11.401 4.357 5.633 1.00 94.88 82 LEU A O 1
ATOM 665 N N . GLU A 1 83 ? -11.381 5.433 7.596 1.00 94.06 83 GLU A N 1
ATOM 666 C CA . GLU A 1 83 ? -12.141 6.576 7.094 1.00 94.06 83 GLU A CA 1
ATOM 667 C C . GLU A 1 83 ? -11.313 7.372 6.060 1.00 94.06 83 GLU A C 1
ATOM 669 O O . GLU A 1 83 ? -10.208 7.837 6.388 1.00 94.06 83 GLU A O 1
ATOM 674 N N . PRO A 1 84 ? -11.813 7.559 4.820 1.00 91.44 84 PRO A N 1
ATOM 675 C CA . PRO A 1 84 ? -1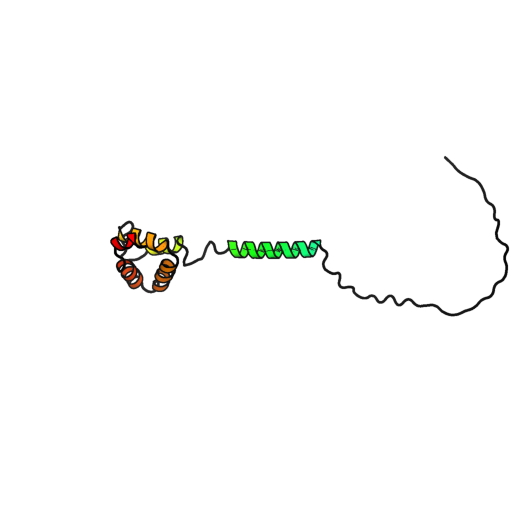1.130 8.354 3.807 1.00 91.44 84 PRO A CA 1
ATOM 676 C C . PRO A 1 84 ? -10.865 9.778 4.293 1.00 91.44 84 PRO A C 1
ATOM 678 O O . PRO A 1 84 ? -11.708 10.393 4.937 1.00 91.44 84 PRO A O 1
ATOM 681 N N . TYR A 1 85 ? -9.695 10.323 3.958 1.00 91.62 85 TYR A N 1
ATOM 682 C CA . TYR A 1 85 ? -9.270 11.676 4.354 1.00 91.62 85 TYR A CA 1
ATOM 683 C C . TYR A 1 85 ? -9.136 11.920 5.870 1.00 91.62 85 TYR A C 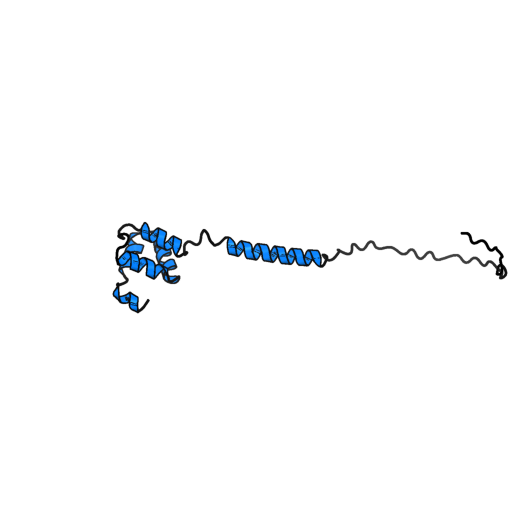1
ATOM 685 O O . TYR A 1 85 ? -8.866 13.049 6.280 1.00 91.62 85 TYR A O 1
ATOM 693 N N . SER A 1 86 ? -9.251 10.891 6.711 1.00 92.69 86 SER A N 1
ATOM 694 C CA . SER A 1 86 ? -8.925 10.993 8.136 1.00 92.69 86 SER A CA 1
ATOM 695 C C . SER A 1 86 ? -7.418 11.217 8.368 1.00 92.69 86 SER A C 1
ATOM 697 O O . SER A 1 86 ? -6.589 10.924 7.495 1.00 92.69 86 SER A O 1
ATOM 699 N N . PRO A 1 87 ? -6.997 11.681 9.560 1.00 91.62 87 PRO A N 1
ATOM 700 C CA . PRO A 1 87 ? -5.577 11.767 9.905 1.00 91.62 87 PRO A CA 1
ATOM 701 C C . PRO A 1 87 ? -4.825 10.434 9.740 1.00 91.62 87 PRO A C 1
ATOM 703 O O . PRO A 1 87 ? -3.683 10.434 9.277 1.00 91.62 87 PRO A O 1
ATOM 706 N N . HIS A 1 88 ? -5.477 9.306 10.050 1.00 90.75 88 HIS A N 1
ATOM 707 C CA . HIS A 1 88 ? -4.926 7.957 9.874 1.00 90.75 88 HIS A CA 1
ATOM 708 C C . HIS A 1 88 ? -4.803 7.569 8.396 1.00 90.75 88 HIS A C 1
ATOM 710 O O . HIS A 1 88 ? -3.823 6.943 7.996 1.00 90.75 88 HIS A O 1
ATOM 716 N N . PHE A 1 89 ? -5.729 8.014 7.546 1.00 94.00 89 PHE A N 1
ATOM 717 C CA . PHE A 1 89 ? -5.606 7.831 6.103 1.00 94.00 89 PHE A CA 1
ATOM 718 C C . PHE A 1 89 ? -4.388 8.579 5.535 1.00 94.00 89 PHE A C 1
ATOM 720 O O . PHE A 1 89 ? -3.591 8.005 4.791 1.00 94.00 89 PHE A O 1
ATOM 727 N N . TYR A 1 90 ? -4.169 9.836 5.935 1.00 93.56 90 TYR A N 1
ATOM 728 C CA . TYR A 1 90 ? -2.979 10.592 5.517 1.00 93.56 90 TYR A CA 1
ATOM 729 C C . TYR A 1 90 ? -1.672 10.058 6.118 1.00 93.56 90 TYR A C 1
ATOM 731 O O . TYR A 1 90 ? -0.607 10.205 5.512 1.00 93.56 90 TYR A O 1
ATOM 739 N N . LEU A 1 91 ? -1.726 9.448 7.304 1.00 92.81 91 LEU A N 1
ATOM 740 C CA . LEU A 1 91 ? -0.623 8.667 7.866 1.00 92.81 91 LEU A CA 1
ATOM 741 C C . LEU A 1 91 ? -0.292 7.479 6.952 1.00 92.81 91 LEU A C 1
ATOM 743 O O . LEU A 1 91 ? 0.857 7.344 6.536 1.00 92.81 91 LEU A O 1
ATOM 747 N N . GLY A 1 92 ? -1.302 6.702 6.553 1.00 94.44 92 GLY A N 1
ATOM 748 C CA . GLY A 1 92 ? -1.151 5.601 5.603 1.00 94.44 92 GLY A CA 1
ATOM 749 C C . GLY A 1 92 ? -0.517 6.042 4.283 1.00 94.44 92 GLY A C 1
ATOM 750 O O . GLY A 1 92 ? 0.471 5.449 3.862 1.00 94.44 92 GLY A O 1
ATOM 751 N N . ILE A 1 93 ? -0.990 7.136 3.670 1.00 95.00 93 ILE A N 1
ATOM 752 C CA . ILE A 1 93 ? -0.388 7.681 2.435 1.00 95.00 93 ILE A CA 1
ATOM 753 C C . ILE A 1 93 ? 1.102 7.989 2.626 1.00 95.00 93 ILE A C 1
ATOM 755 O O . ILE A 1 93 ? 1.916 7.666 1.761 1.00 95.00 93 ILE A O 1
ATOM 759 N N . ARG A 1 94 ? 1.476 8.605 3.754 1.00 93.69 94 ARG A N 1
ATOM 760 C CA . ARG A 1 94 ? 2.881 8.927 4.040 1.00 93.69 94 ARG A CA 1
ATOM 761 C C . ARG A 1 94 ? 3.727 7.673 4.252 1.00 93.69 94 ARG A C 1
ATOM 763 O O . ARG A 1 94 ? 4.849 7.631 3.757 1.00 93.69 94 ARG A O 1
ATOM 770 N N . LEU A 1 95 ? 3.192 6.636 4.900 1.00 93.88 95 LEU A N 1
ATOM 771 C CA . LEU A 1 95 ? 3.863 5.335 5.003 1.00 93.88 95 LEU A CA 1
ATOM 772 C C . LEU A 1 95 ? 4.114 4.733 3.616 1.00 93.88 95 LEU A C 1
ATOM 774 O O . LEU A 1 95 ? 5.229 4.290 3.342 1.00 93.88 95 LEU A O 1
ATOM 778 N N . MET A 1 96 ? 3.139 4.822 2.704 1.00 94.94 96 MET A N 1
ATOM 779 C CA . MET A 1 96 ? 3.292 4.329 1.330 1.00 94.94 96 MET A CA 1
ATOM 780 C C . MET A 1 96 ? 4.387 5.050 0.533 1.00 94.94 96 MET A C 1
ATOM 782 O O . MET A 1 96 ? 4.798 4.543 -0.507 1.00 94.94 96 MET A O 1
ATOM 786 N N . ALA A 1 97 ? 4.933 6.181 0.993 1.00 92.19 97 ALA A N 1
ATOM 787 C CA . ALA A 1 97 ? 6.104 6.786 0.356 1.00 92.19 97 ALA A CA 1
ATOM 788 C C . ALA A 1 97 ? 7.350 5.883 0.445 1.00 92.19 97 ALA A C 1
ATOM 790 O O . ALA A 1 97 ? 8.186 5.894 -0.464 1.00 92.19 97 ALA A O 1
ATOM 791 N N . LYS A 1 98 ? 7.463 5.045 1.487 1.00 92.62 98 LYS A N 1
ATOM 792 C CA . LYS A 1 98 ? 8.622 4.165 1.679 1.00 92.62 98 LYS A CA 1
ATOM 793 C C . LYS A 1 98 ? 8.377 2.747 1.137 1.00 92.62 98 LYS A C 1
ATOM 795 O O . LYS A 1 98 ? 7.367 2.143 1.497 1.00 92.62 98 LYS A O 1
ATOM 800 N N . PRO A 1 99 ? 9.301 2.181 0.334 1.00 93.75 99 PRO A N 1
ATOM 801 C CA . PRO A 1 99 ? 9.151 0.841 -0.245 1.00 93.75 99 PRO A CA 1
ATOM 802 C C . PRO A 1 99 ? 8.870 -0.262 0.776 1.00 93.75 99 PRO A C 1
ATOM 804 O O . PRO A 1 99 ? 7.909 -1.004 0.615 1.00 93.75 99 PRO A O 1
ATOM 807 N N . GLN A 1 100 ? 9.617 -0.295 1.881 1.00 94.12 100 GLN A N 1
ATOM 808 C CA . GLN A 1 100 ? 9.480 -1.334 2.903 1.00 94.12 100 GLN A CA 1
ATOM 809 C C . GLN A 1 100 ? 8.085 -1.376 3.542 1.00 94.12 100 GLN A C 1
ATOM 811 O O . GLN A 1 100 ? 7.599 -2.433 3.923 1.00 94.12 100 GLN A O 1
ATOM 816 N N . TYR A 1 101 ? 7.416 -0.227 3.649 1.00 95.25 101 TYR A N 1
ATOM 817 C CA . TYR A 1 101 ? 6.066 -0.161 4.201 1.00 95.25 101 TYR A CA 1
ATOM 818 C C . TYR A 1 101 ? 5.017 -0.575 3.182 1.00 95.25 101 TYR A C 1
ATOM 820 O O . TYR A 1 101 ? 4.023 -1.182 3.568 1.00 95.25 101 TYR A O 1
ATOM 828 N N . ARG A 1 102 ? 5.254 -0.312 1.892 1.00 95.81 102 ARG A N 1
ATOM 829 C CA . ARG A 1 102 ? 4.413 -0.851 0.819 1.00 95.81 102 ARG A CA 1
ATOM 830 C C . ARG A 1 102 ? 4.492 -2.373 0.781 1.00 95.81 102 ARG A C 1
ATOM 832 O O . ARG A 1 102 ? 3.456 -3.019 0.7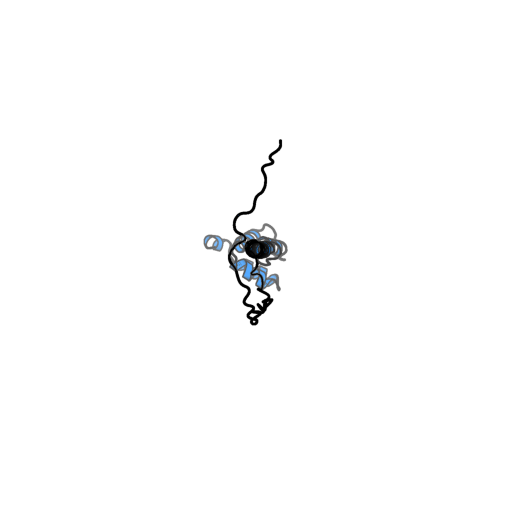06 1.00 95.81 102 ARG A O 1
ATOM 839 N N . GLU A 1 103 ? 5.690 -2.940 0.903 1.00 95.25 103 GLU A N 1
ATOM 840 C CA . GLU A 1 103 ? 5.893 -4.393 0.955 1.00 95.25 103 GLU A CA 1
ATOM 841 C C . GLU A 1 103 ? 5.126 -5.038 2.111 1.00 95.25 103 GLU A C 1
ATOM 843 O O . GLU A 1 103 ? 4.328 -5.946 1.878 1.00 95.25 103 GLU A O 1
ATOM 848 N N . THR A 1 104 ? 5.285 -4.521 3.334 1.00 96.12 104 THR A N 1
ATOM 849 C CA . THR A 1 104 ? 4.537 -5.014 4.501 1.00 96.12 104 THR A CA 1
ATOM 850 C C . THR A 1 104 ? 3.031 -4.841 4.329 1.00 96.12 104 THR A C 1
ATOM 852 O O . THR A 1 104 ? 2.273 -5.764 4.607 1.00 96.12 104 THR A O 1
ATOM 855 N N . PHE A 1 105 ? 2.578 -3.683 3.844 1.00 96.00 105 PHE A N 1
ATOM 856 C CA . PHE A 1 105 ? 1.156 -3.421 3.642 1.00 96.00 105 PHE A CA 1
ATOM 857 C C . PHE A 1 105 ? 0.526 -4.398 2.643 1.00 96.00 105 PHE A C 1
ATOM 859 O O . PHE A 1 105 ? -0.560 -4.915 2.898 1.00 96.00 105 PHE A O 1
ATOM 866 N N . ILE A 1 106 ? 1.212 -4.695 1.535 1.00 95.38 106 ILE A N 1
ATOM 867 C CA . ILE A 1 106 ? 0.764 -5.682 0.544 1.00 95.38 106 ILE A CA 1
ATOM 868 C C . ILE A 1 106 ? 0.814 -7.105 1.110 1.00 95.38 106 ILE A C 1
ATOM 870 O O . ILE A 1 106 ? -0.118 -7.872 0.885 1.00 95.38 106 ILE A O 1
ATOM 874 N N . ALA A 1 107 ? 1.839 -7.457 1.889 1.00 95.75 107 ALA A N 1
ATOM 875 C CA . ALA A 1 107 ? 1.946 -8.779 2.511 1.00 95.75 107 ALA A CA 1
ATOM 876 C C . ALA A 1 107 ? 0.797 -9.088 3.489 1.00 95.75 107 ALA A C 1
ATOM 878 O O . ALA A 1 107 ? 0.472 -10.249 3.701 1.00 95.75 107 ALA A O 1
ATOM 879 N N . LEU A 1 108 ? 0.169 -8.058 4.063 1.00 95.88 108 LEU A N 1
ATOM 880 C CA . LEU A 1 108 ? -0.981 -8.192 4.962 1.00 95.88 108 LEU A CA 1
ATOM 881 C C . LEU A 1 108 ? -2.336 -8.165 4.229 1.00 95.88 108 LEU A C 1
ATOM 883 O O . LEU A 1 108 ? -3.373 -8.238 4.881 1.00 95.88 108 LEU A O 1
ATOM 887 N N . SER A 1 109 ? -2.359 -8.044 2.896 1.00 92.44 109 SER A N 1
ATOM 888 C CA . SER A 1 109 ? -3.593 -7.801 2.122 1.00 92.44 109 SER A CA 1
ATOM 889 C C . SER A 1 109 ? -4.635 -8.921 2.147 1.00 92.44 109 SER A C 1
ATOM 891 O O . SER A 1 109 ? -5.795 -8.657 1.829 1.00 92.44 109 SER A O 1
ATOM 893 N N . ASP A 1 110 ? -4.261 -10.124 2.584 1.00 93.00 110 ASP A N 1
ATOM 894 C CA . ASP A 1 110 ? -5.187 -11.247 2.757 1.00 93.00 110 ASP A CA 1
ATOM 895 C C . ASP A 1 110 ? -6.216 -11.004 3.881 1.00 93.00 110 ASP A C 1
ATOM 897 O O . ASP A 1 110 ? -7.330 -11.526 3.820 1.00 93.00 110 ASP A O 1
ATOM 901 N N . ASP A 1 111 ? -5.874 -10.195 4.894 1.00 94.56 111 ASP A N 1
ATOM 902 C CA . ASP A 1 111 ? -6.769 -9.828 5.999 1.00 94.56 111 ASP A CA 1
ATOM 903 C C . ASP A 1 111 ? -6.776 -8.303 6.220 1.00 94.56 111 ASP A C 1
ATOM 905 O O . ASP A 1 111 ? -5.847 -7.744 6.818 1.00 94.56 111 ASP A O 1
ATOM 909 N N . PRO A 1 112 ? -7.853 -7.605 5.813 1.00 94.44 112 PRO A N 1
ATOM 910 C CA . PRO A 1 112 ? -7.973 -6.162 5.994 1.00 94.44 112 PRO A CA 1
ATOM 911 C C . PRO A 1 112 ? -7.837 -5.693 7.447 1.00 94.44 112 PRO A C 1
ATOM 913 O O . PRO A 1 112 ? -7.370 -4.579 7.686 1.00 94.44 112 PRO A O 1
ATOM 916 N N . ASN A 1 113 ? -8.198 -6.527 8.430 1.00 95.31 113 ASN A N 1
ATOM 917 C CA . ASN A 1 113 ? -8.053 -6.167 9.841 1.00 95.31 113 ASN A CA 1
ATOM 918 C C . ASN A 1 113 ? -6.582 -6.135 10.263 1.00 95.31 113 ASN A C 1
ATOM 920 O O . ASN A 1 113 ? -6.204 -5.313 11.095 1.00 95.31 113 ASN A O 1
ATOM 924 N N . GLN A 1 114 ? -5.736 -6.987 9.677 1.00 95.75 114 GLN A N 1
ATOM 925 C CA . GLN A 1 114 ? -4.295 -6.955 9.925 1.00 95.75 114 GLN A CA 1
ATOM 926 C C . GLN A 1 114 ? -3.649 -5.736 9.276 1.00 95.75 114 GLN A C 1
ATOM 928 O O . GLN A 1 114 ? -2.816 -5.090 9.908 1.00 95.75 114 GLN A O 1
ATOM 933 N N . GLN A 1 115 ? -4.061 -5.372 8.056 1.00 95.25 115 GLN A N 1
ATOM 934 C CA . GLN A 1 115 ? -3.612 -4.126 7.424 1.00 95.25 115 GLN A CA 1
ATOM 935 C C . GLN A 1 115 ? -3.984 -2.904 8.265 1.00 95.25 115 GLN A C 1
ATOM 937 O O . GLN A 1 115 ? -3.145 -2.026 8.481 1.00 95.25 115 GLN A O 1
ATOM 942 N N . LEU A 1 116 ? -5.228 -2.854 8.749 1.00 95.06 116 LEU A N 1
ATOM 943 C CA . LEU A 1 116 ? -5.713 -1.758 9.578 1.00 95.06 116 LEU A CA 1
ATOM 944 C C . LEU A 1 116 ? -4.990 -1.716 10.928 1.00 95.06 116 LEU A C 1
ATOM 946 O O . LEU A 1 116 ? -4.431 -0.682 11.277 1.00 95.06 116 LEU A O 1
ATOM 950 N N . GLY A 1 117 ? -4.903 -2.842 11.640 1.00 94.75 117 GLY A N 1
ATOM 951 C CA . GLY A 1 117 ? -4.200 -2.920 12.923 1.00 94.75 117 GLY A CA 1
ATOM 952 C C . GLY A 1 117 ? -2.710 -2.584 12.806 1.00 94.75 117 GLY A C 1
ATOM 953 O O . GLY A 1 117 ? -2.134 -1.945 13.687 1.00 94.75 117 GLY A O 1
ATOM 954 N N . TRP A 1 118 ? -2.077 -2.943 11.687 1.00 95.56 118 TRP A N 1
ATOM 955 C CA . TRP A 1 118 ? -0.711 -2.524 11.392 1.00 95.56 118 TRP A CA 1
ATOM 956 C C . TRP A 1 118 ? -0.610 -1.008 11.180 1.00 95.56 118 TRP A C 1
ATOM 958 O O . TRP A 1 118 ? 0.280 -0.387 11.759 1.00 95.56 118 TRP A O 1
ATOM 968 N N . LEU A 1 119 ? -1.524 -0.386 10.426 1.00 93.56 119 LEU A N 1
ATOM 969 C CA . LEU A 1 119 ? -1.573 1.076 10.273 1.00 93.56 119 LEU A CA 1
ATOM 970 C C . LEU A 1 119 ? -1.796 1.792 11.613 1.00 93.56 119 LEU A C 1
ATOM 972 O O . LEU A 1 119 ? -1.148 2.801 11.883 1.00 93.56 119 LEU A O 1
ATOM 976 N N . GLU A 1 120 ? -2.669 1.254 12.462 1.00 91.50 120 GLU A N 1
ATOM 977 C CA . GLU A 1 120 ? -2.979 1.786 13.796 1.00 91.50 120 GLU A CA 1
ATOM 978 C C . GLU A 1 120 ? -1.822 1.632 14.793 1.00 91.50 120 GLU A C 1
ATOM 980 O O . GLU A 1 120 ? -1.762 2.351 15.793 1.00 91.50 120 GLU A O 1
ATOM 985 N N . SER A 1 121 ? -0.862 0.741 14.518 1.00 91.62 121 SER A N 1
ATOM 986 C CA . SER A 1 121 ? 0.344 0.607 15.342 1.00 91.62 121 SER A CA 1
ATOM 987 C C . SER A 1 121 ? 1.261 1.837 15.273 1.00 91.62 121 SER A C 1
ATOM 989 O O . SER A 1 121 ? 2.072 2.053 16.178 1.00 91.62 121 SER A O 1
ATOM 991 N N . PHE A 1 122 ? 1.111 2.673 14.238 1.00 90.38 122 PHE A N 1
ATOM 992 C CA . PHE A 1 122 ? 1.859 3.915 14.072 1.00 90.38 122 PHE A CA 1
ATOM 993 C C . PHE A 1 122 ? 1.117 5.081 14.719 1.00 90.38 122 PHE A C 1
ATOM 995 O O . PHE A 1 122 ? -0.056 5.333 14.440 1.00 90.38 122 PHE A O 1
ATOM 1002 N N . LYS A 1 123 ? 1.814 5.870 15.538 1.00 82.38 123 LYS A N 1
ATOM 1003 C CA . LYS A 1 123 ? 1.239 7.094 16.100 1.00 82.38 123 LYS A CA 1
ATOM 1004 C C . LYS A 1 123 ? 1.503 8.268 15.172 1.00 82.38 123 LYS A C 1
ATOM 1006 O O . LYS A 1 123 ? 2.561 8.379 14.558 1.00 82.38 123 LYS A O 1
ATOM 1011 N N . LEU A 1 124 ? 0.593 9.243 15.173 1.00 68.94 124 LEU A N 1
ATOM 1012 C CA . LEU A 1 124 ? 0.781 10.502 14.439 1.00 68.94 124 LEU A CA 1
ATOM 1013 C C . LEU A 1 124 ? 2.079 11.241 14.835 1.00 68.94 124 LEU A C 1
ATOM 1015 O O . LEU A 1 124 ? 2.634 11.988 14.035 1.00 68.94 124 LEU A O 1
ATOM 1019 N N . ASN A 1 125 ? 2.574 11.015 16.056 1.00 65.19 125 ASN A N 1
ATOM 1020 C CA . ASN A 1 125 ? 3.813 11.605 16.571 1.00 65.19 125 ASN A CA 1
ATOM 1021 C C . ASN A 1 125 ? 5.079 10.897 16.064 1.00 65.19 125 ASN A C 1
ATOM 1023 O O . ASN A 1 125 ? 6.156 11.496 16.071 1.00 65.19 125 ASN A O 1
ATOM 1027 N N . ASP A 1 126 ? 4.958 9.656 15.587 1.00 66.62 126 ASP A N 1
ATOM 1028 C CA . ASP A 1 126 ? 6.073 8.909 14.996 1.00 66.62 126 ASP A CA 1
ATOM 1029 C C . ASP A 1 126 ? 6.461 9.478 13.620 1.00 66.62 126 ASP A C 1
ATOM 1031 O O . ASP A 1 126 ? 7.540 9.203 13.101 1.00 66.62 126 ASP A O 1
ATOM 1035 N N . MET A 1 127 ? 5.635 10.380 13.078 1.00 64.44 127 MET A N 1
ATOM 1036 C CA . MET A 1 127 ? 5.834 11.061 11.797 1.00 64.44 127 MET A CA 1
ATOM 1037 C C . MET A 1 127 ? 7.033 11.998 11.740 1.00 64.44 127 MET A C 1
ATOM 1039 O O . MET A 1 127 ? 7.474 12.328 10.648 1.00 64.44 127 MET A O 1
ATOM 1043 N N . ASN A 1 128 ? 7.582 12.414 12.882 1.00 64.62 128 ASN A N 1
ATOM 1044 C CA . ASN A 1 128 ? 8.822 13.196 12.905 1.00 64.62 128 ASN A CA 1
ATOM 1045 C C . ASN A 1 128 ? 10.078 12.316 12.772 1.00 64.62 128 ASN A C 1
ATOM 1047 O O . ASN A 1 128 ? 11.187 12.839 12.694 1.00 64.62 128 ASN A O 1
ATOM 1051 N N . ARG A 1 129 ? 9.921 10.986 12.812 1.00 61.38 129 ARG A N 1
ATOM 1052 C CA . ARG A 1 129 ? 11.013 9.998 12.770 1.00 61.38 129 ARG A CA 1
ATOM 1053 C C . ARG A 1 129 ? 10.965 9.098 11.534 1.00 61.38 129 ARG A C 1
ATOM 1055 O O . ARG A 1 129 ? 11.885 8.305 11.332 1.00 61.38 129 ARG A O 1
ATOM 1062 N N . LEU A 1 130 ? 9.898 9.201 10.743 1.00 58.66 130 LEU A N 1
ATOM 1063 C CA . LEU A 1 130 ? 9.703 8.498 9.479 1.00 58.66 130 LEU A CA 1
ATOM 1064 C C . LEU A 1 130 ? 10.102 9.423 8.332 1.00 58.66 130 LEU A C 1
ATOM 1066 O O . LEU A 1 130 ? 10.901 8.949 7.496 1.00 58.66 130 LEU A O 1
#